Protein AF-A0A257L335-F1 (afdb_monomer)

Nearest PDB structures (foldseek):
  5ul2-assembly1_A  TM=4.352E-01  e=2.542E+00  Priestia megaterium
  3pfo-assembly1_B  TM=2.798E-01  e=7.053E+00  Rhodopseudomonas palustris CGA009

Foldseek 3Di:
DDDPDPPDDQDDDDPDPPQVLLVVLLVVCPPVLVQLLDCQVVSQVVSVVVCVVNVHDKDKDKAFFVVVVDVPDPTFQWDQNPVPPDPVRIRGHRMHMFIWDDDPPAIWTRRCNQDSNDTDGPVVVVVSSVCPPPDDD

Structure (mmCIF, N/CA/C/O backbone):
data_AF-A0A257L335-F1
#
_entry.id   AF-A0A257L335-F1
#
loop_
_atom_site.group_PDB
_atom_site.id
_atom_site.type_symbol
_atom_site.label_atom_id
_atom_site.label_alt_id
_atom_site.label_comp_id
_atom_site.label_asym_id
_atom_site.label_entity_id
_atom_site.label_seq_id
_atom_site.pdbx_PDB_ins_code
_atom_site.Cartn_x
_atom_site.Cartn_y
_atom_site.Cartn_z
_atom_site.occupancy
_atom_site.B_iso_or_equiv
_atom_site.auth_seq_id
_atom_site.auth_comp_id
_atom_site.auth_asym_id
_atom_site.auth_atom_id
_atom_site.pdbx_PDB_model_num
ATOM 1 N N . MET A 1 1 ? 6.766 -26.498 28.033 1.00 38.88 1 MET A N 1
ATOM 2 C CA . MET A 1 1 ? 6.734 -25.132 27.467 1.00 38.88 1 MET A CA 1
ATOM 3 C C . MET A 1 1 ? 5.284 -24.683 27.392 1.00 38.88 1 MET A C 1
ATOM 5 O O . MET A 1 1 ? 4.522 -25.271 26.638 1.00 38.88 1 MET A O 1
ATOM 9 N N . SER A 1 2 ? 4.877 -23.731 28.232 1.00 35.03 2 SER A N 1
ATOM 10 C CA . SER A 1 2 ? 3.514 -23.184 28.227 1.00 35.03 2 SER A CA 1
ATOM 11 C C . SER A 1 2 ? 3.411 -22.129 27.127 1.00 35.03 2 SER A C 1
ATOM 13 O O . SER A 1 2 ? 4.131 -21.132 27.165 1.00 35.03 2 SER A O 1
ATOM 15 N N . ALA A 1 3 ? 2.565 -22.362 26.124 1.00 37.62 3 ALA A N 1
ATOM 16 C CA . ALA A 1 3 ? 2.255 -21.352 25.123 1.00 37.62 3 ALA A CA 1
ATOM 17 C C . ALA A 1 3 ? 1.428 -20.244 25.790 1.00 37.62 3 ALA A C 1
ATOM 19 O O . ALA A 1 3 ? 0.301 -20.478 26.232 1.00 37.62 3 ALA A O 1
ATOM 20 N N . ILE A 1 4 ? 1.980 -19.032 25.864 1.00 40.44 4 ILE A N 1
ATOM 21 C CA . ILE A 1 4 ? 1.238 -17.853 26.314 1.00 40.44 4 ILE A CA 1
ATOM 22 C C . ILE A 1 4 ? 0.223 -17.507 25.222 1.00 40.44 4 ILE A C 1
ATOM 24 O O . ILE A 1 4 ? 0.526 -16.845 24.232 1.00 40.44 4 ILE A O 1
ATOM 28 N N . VAL A 1 5 ? -1.004 -17.991 25.391 1.00 43.34 5 VAL A N 1
ATOM 29 C CA . VAL A 1 5 ? -2.143 -17.580 24.574 1.00 43.34 5 VAL A CA 1
ATOM 30 C C . VAL A 1 5 ? -2.592 -16.211 25.078 1.00 43.34 5 VAL A C 1
ATOM 32 O O . VAL A 1 5 ? -3.215 -16.105 26.135 1.00 43.34 5 VAL A O 1
ATOM 35 N N . PHE A 1 6 ? -2.286 -15.152 24.324 1.00 40.44 6 PHE A N 1
ATOM 36 C CA . PHE A 1 6 ? -2.840 -13.819 24.564 1.00 40.44 6 PHE A CA 1
ATOM 37 C C . PHE A 1 6 ? -4.374 -13.879 24.468 1.00 40.44 6 PHE A C 1
ATOM 39 O O . PHE A 1 6 ? -4.957 -13.850 23.382 1.00 40.44 6 PHE A O 1
ATOM 46 N N . LYS A 1 7 ? -5.053 -13.979 25.617 1.00 42.78 7 LYS A N 1
ATOM 47 C CA . LYS A 1 7 ? -6.512 -13.850 25.711 1.00 42.78 7 LYS A CA 1
ATOM 48 C C . LYS A 1 7 ? -6.890 -12.385 25.481 1.00 42.78 7 LYS A C 1
ATOM 50 O O . LYS A 1 7 ? -6.870 -11.574 26.402 1.00 42.78 7 LYS A O 1
ATOM 55 N N . TYR A 1 8 ? -7.231 -12.045 24.240 1.00 49.69 8 TYR A N 1
ATOM 56 C CA . TYR A 1 8 ? -7.685 -10.704 23.873 1.00 49.69 8 TYR A CA 1
ATOM 57 C C . TYR A 1 8 ? -9.131 -10.493 24.355 1.00 49.69 8 TYR A C 1
ATOM 59 O O . TYR A 1 8 ? -10.058 -11.153 23.882 1.00 49.69 8 TYR A O 1
ATOM 67 N N . LYS A 1 9 ? -9.337 -9.590 25.322 1.00 46.81 9 LYS A N 1
ATOM 68 C CA . LYS A 1 9 ? -10.678 -9.176 25.767 1.00 46.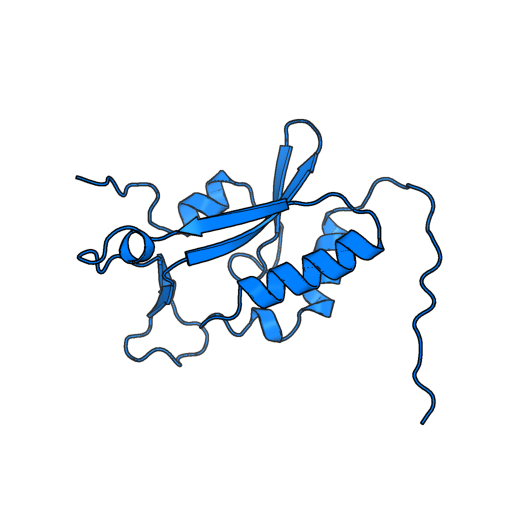81 9 LYS A CA 1
ATOM 69 C C . LYS A 1 9 ? -11.343 -8.345 24.661 1.00 46.81 9 LYS A C 1
ATOM 71 O O . LYS A 1 9 ? -10.749 -7.387 24.174 1.00 46.81 9 LYS A O 1
ATOM 76 N N . LYS A 1 10 ? -12.586 -8.680 24.288 1.00 44.59 10 LYS A N 1
ATOM 77 C CA . LYS A 1 10 ? -13.436 -7.856 23.404 1.00 44.59 10 LYS A CA 1
ATOM 78 C C . LYS A 1 10 ? -13.632 -6.473 24.048 1.00 44.59 10 LYS A C 1
ATOM 80 O O . LYS A 1 10 ? -14.403 -6.348 24.996 1.00 44.59 10 LYS A O 1
ATOM 85 N N . LYS A 1 11 ? -12.932 -5.443 23.561 1.00 47.34 11 LYS A N 1
ATOM 86 C CA . LYS A 1 11 ? -13.222 -4.043 23.912 1.00 47.34 11 LYS A CA 1
ATOM 87 C C . LYS A 1 11 ? -14.510 -3.610 23.197 1.00 47.34 11 LYS A C 1
ATOM 89 O O . LYS A 1 11 ? -14.673 -3.877 22.009 1.00 47.34 11 LYS A O 1
ATOM 94 N N . LYS A 1 12 ? -15.433 -2.981 23.939 1.00 43.94 12 LYS A N 1
ATOM 95 C CA . LYS A 1 12 ? -16.609 -2.279 23.389 1.00 43.94 12 LYS A CA 1
ATOM 96 C C . LYS A 1 12 ? -16.135 -1.191 22.417 1.00 43.94 12 LYS A C 1
ATOM 98 O O . LYS A 1 12 ? -15.082 -0.605 22.645 1.00 43.94 12 LYS A O 1
ATOM 103 N N . HIS A 1 13 ? -16.924 -0.954 21.368 1.00 45.94 13 HIS A N 1
ATOM 104 C CA . HIS A 1 13 ? -16.692 0.002 20.279 1.00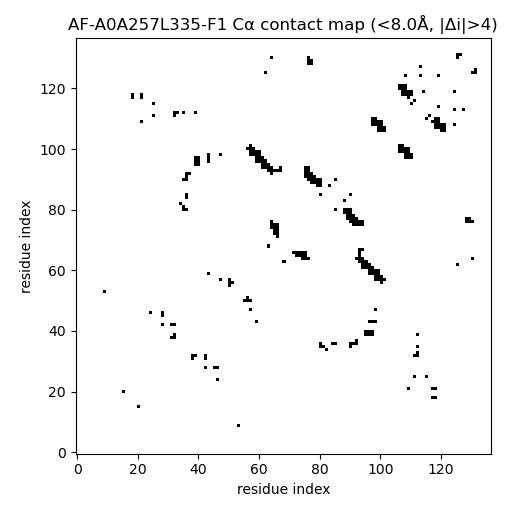 45.94 13 HIS A CA 1
ATOM 105 C C . HIS A 1 13 ? -16.547 1.445 20.810 1.00 45.94 13 HIS A C 1
ATOM 107 O O . HIS A 1 13 ? -17.494 2.222 20.830 1.00 45.94 13 HIS A O 1
ATOM 113 N N . THR A 1 14 ? -15.358 1.798 21.281 1.00 52.38 14 THR A N 1
ATOM 114 C CA . THR A 1 14 ? -14.871 3.178 21.309 1.00 52.38 14 THR A CA 1
ATOM 115 C C . THR A 1 14 ? -14.388 3.522 19.902 1.00 52.38 14 THR A C 1
ATOM 117 O O . THR A 1 14 ? -13.878 2.635 19.212 1.00 52.38 14 THR A O 1
ATOM 120 N N . SER A 1 15 ? -14.567 4.769 19.457 1.00 59.84 15 SER A N 1
ATOM 121 C CA . SER A 1 15 ? -13.958 5.280 18.220 1.00 59.84 15 SER A CA 1
ATOM 122 C C . SER A 1 15 ? -12.501 4.817 18.137 1.00 59.84 15 SER A C 1
ATOM 124 O O . SER A 1 15 ? -11.750 4.964 19.104 1.00 59.84 15 SER A O 1
ATOM 126 N N . ILE A 1 16 ? -12.130 4.169 17.033 1.00 65.75 16 ILE A N 1
ATOM 127 C CA . ILE A 1 16 ? -10.770 3.663 16.843 1.00 65.75 16 ILE A CA 1
ATOM 128 C C . ILE A 1 16 ? -9.865 4.883 16.703 1.00 65.75 16 ILE A C 1
ATOM 130 O O . ILE A 1 16 ? -10.044 5.677 15.786 1.00 65.75 16 ILE A O 1
ATOM 134 N N . ASP A 1 17 ? -8.892 5.026 17.598 1.00 84.50 17 ASP A N 1
ATOM 135 C CA . ASP A 1 17 ? -7.789 5.953 17.370 1.00 84.50 17 ASP A CA 1
ATOM 136 C C . ASP A 1 17 ? -6.913 5.374 16.248 1.00 84.50 17 ASP A C 1
ATOM 138 O O . ASP A 1 17 ? -6.139 4.432 16.450 1.00 84.50 17 ASP A O 1
ATOM 142 N N . PHE A 1 18 ? -7.092 5.906 15.038 1.00 84.06 18 PHE A N 1
ATOM 143 C CA . PHE A 1 18 ? -6.381 5.467 13.841 1.00 84.06 18 PHE A CA 1
ATOM 144 C C . PHE A 1 18 ? -4.865 5.645 13.952 1.00 84.06 18 PHE A C 1
ATOM 146 O O . PHE A 1 18 ? -4.125 4.832 13.395 1.00 84.06 18 PHE A O 1
ATOM 153 N N . LEU A 1 19 ? -4.391 6.656 14.685 1.00 86.25 19 LEU A N 1
ATOM 154 C CA . LEU A 1 19 ? -2.962 6.873 14.877 1.00 86.25 19 LEU A CA 1
ATOM 155 C C . LEU A 1 19 ? -2.385 5.827 15.834 1.00 86.25 19 LEU A C 1
ATOM 157 O O . LEU A 1 19 ? -1.353 5.229 15.532 1.00 86.25 19 LEU A O 1
ATOM 161 N N . SER A 1 20 ? -3.080 5.541 16.939 1.00 90.75 20 SER A N 1
ATOM 162 C CA . SER A 1 20 ? -2.698 4.453 17.848 1.00 90.75 20 SER A CA 1
ATOM 163 C C . SER A 1 20 ? -2.681 3.099 17.133 1.00 90.75 20 SER A C 1
ATOM 165 O O . SER A 1 20 ? -1.714 2.349 17.269 1.00 90.75 20 SER A O 1
ATOM 167 N N . LEU A 1 21 ? -3.693 2.809 16.308 1.00 92.50 21 LEU A N 1
ATOM 168 C CA . LEU A 1 21 ? -3.734 1.580 15.514 1.00 92.50 21 LEU A CA 1
ATOM 169 C C . LEU A 1 21 ? -2.563 1.500 14.524 1.00 92.50 21 LEU A C 1
ATOM 171 O O . LEU A 1 21 ? -1.967 0.435 14.363 1.00 92.50 21 LEU A O 1
ATOM 175 N N . PHE A 1 22 ? -2.227 2.608 13.856 1.00 93.88 22 PHE A N 1
ATOM 176 C CA . PHE A 1 22 ? -1.088 2.669 12.940 1.00 93.88 22 PHE A CA 1
ATOM 177 C C . PHE A 1 22 ? 0.230 2.356 13.658 1.00 93.88 22 PHE A C 1
ATOM 179 O O . PHE A 1 22 ? 0.999 1.521 13.178 1.00 93.88 22 PHE A O 1
ATOM 186 N N . GLN A 1 23 ? 0.468 2.977 14.818 1.00 94.88 23 GLN A N 1
ATOM 187 C CA . GLN A 1 23 ? 1.683 2.733 15.601 1.00 94.88 23 GLN A CA 1
ATOM 188 C C . G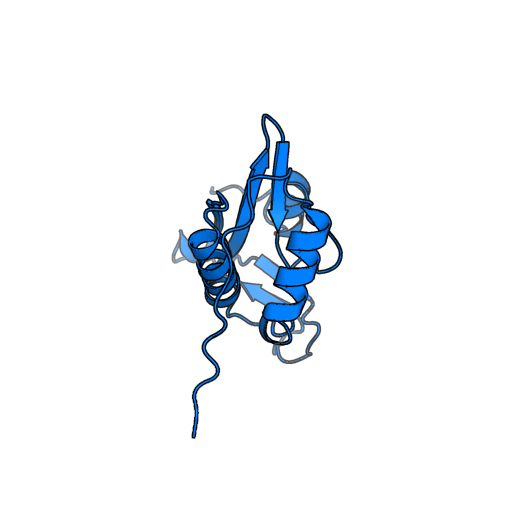LN A 1 23 ? 1.750 1.293 16.117 1.00 94.88 23 GLN A C 1
ATOM 190 O O . GLN A 1 23 ? 2.789 0.650 16.006 1.00 94.88 23 GLN A O 1
ATOM 195 N N . GLU A 1 24 ? 0.635 0.733 16.583 1.00 94.75 24 GLU A N 1
ATOM 196 C CA . GLU A 1 24 ? 0.600 -0.662 17.022 1.00 94.75 24 GLU A CA 1
ATOM 197 C C . GLU A 1 24 ? 0.938 -1.631 15.876 1.00 94.75 24 GLU A C 1
ATOM 199 O O . GLU A 1 24 ? 1.742 -2.551 16.036 1.00 94.75 24 GLU A O 1
ATOM 204 N N . LEU A 1 25 ? 0.354 -1.432 14.688 1.00 95.81 25 LEU A N 1
ATOM 205 C CA . LEU A 1 25 ? 0.666 -2.266 13.525 1.00 95.81 25 LEU A CA 1
ATOM 206 C C . LEU A 1 25 ? 2.129 -2.118 13.091 1.00 95.81 25 LEU A C 1
ATOM 208 O O . LEU A 1 25 ? 2.739 -3.111 12.686 1.00 95.81 25 LEU A O 1
ATOM 212 N N . LYS A 1 26 ? 2.697 -0.910 13.194 1.00 96.19 26 LYS A N 1
ATOM 213 C CA . LYS A 1 26 ? 4.122 -0.651 12.951 1.00 96.19 26 LYS A CA 1
ATOM 214 C C . LYS A 1 26 ? 4.997 -1.481 13.884 1.00 96.19 26 LYS A C 1
ATOM 216 O O . LYS A 1 26 ? 5.883 -2.181 13.400 1.00 96.19 26 LYS A O 1
ATOM 221 N N . GLU A 1 27 ? 4.727 -1.446 15.186 1.00 96.38 27 GLU A N 1
ATOM 222 C CA . GLU A 1 27 ? 5.471 -2.218 16.186 1.00 96.38 27 GLU A CA 1
ATOM 223 C C . GLU A 1 27 ? 5.380 -3.725 15.920 1.00 96.38 27 GLU A C 1
ATOM 225 O O . GLU A 1 27 ? 6.402 -4.406 15.859 1.00 96.38 27 GLU A O 1
ATOM 230 N N . LEU A 1 28 ? 4.174 -4.244 15.665 1.00 95.56 28 LEU A N 1
ATOM 231 C CA . LEU A 1 28 ? 3.954 -5.673 15.412 1.00 95.56 28 LEU A CA 1
ATOM 232 C C . LEU A 1 28 ? 4.609 -6.175 14.119 1.00 95.56 28 LEU A C 1
ATOM 234 O O . LEU A 1 28 ? 4.902 -7.365 14.006 1.00 95.56 28 LEU A O 1
ATOM 238 N N . CYS A 1 29 ? 4.802 -5.298 13.134 1.00 94.56 29 CYS A N 1
ATOM 239 C CA . CYS A 1 29 ? 5.412 -5.646 11.852 1.00 94.56 29 CYS A CA 1
ATOM 240 C C . CYS A 1 29 ? 6.913 -5.373 11.797 1.00 94.56 29 CYS A C 1
ATOM 242 O O . CYS A 1 29 ? 7.535 -5.659 10.771 1.00 94.56 29 CYS A O 1
ATOM 244 N N . PHE A 1 30 ? 7.510 -4.796 12.838 1.00 94.75 30 PHE A N 1
ATOM 245 C CA . PHE A 1 30 ? 8.952 -4.608 12.892 1.00 94.75 30 PHE A CA 1
ATOM 246 C C . PHE A 1 30 ? 9.661 -5.962 13.103 1.00 94.75 30 PHE A C 1
ATOM 248 O O . PHE A 1 30 ? 9.201 -6.766 13.911 1.00 94.75 30 PHE A O 1
ATOM 255 N N . PRO A 1 31 ? 10.778 -6.256 12.407 1.00 92.69 31 PRO A N 1
ATOM 256 C CA . PRO A 1 31 ? 11.462 -5.447 11.392 1.00 92.69 31 PRO A CA 1
ATOM 257 C C . PRO A 1 31 ? 11.006 -5.736 9.948 1.00 92.69 31 PRO A C 1
ATOM 259 O O . PRO A 1 31 ? 11.596 -5.213 9.007 1.00 92.69 31 PRO A O 1
ATOM 262 N N . ALA A 1 32 ? 9.981 -6.563 9.734 1.00 93.19 32 ALA A N 1
ATOM 263 C CA . ALA A 1 32 ? 9.607 -7.082 8.415 1.00 93.19 32 ALA A CA 1
ATOM 264 C C . ALA A 1 32 ? 9.358 -5.993 7.354 1.00 93.19 32 ALA A C 1
ATOM 266 O O . ALA A 1 32 ? 9.758 -6.165 6.205 1.00 93.19 32 ALA A O 1
ATOM 267 N N . TYR A 1 33 ? 8.753 -4.857 7.718 1.00 93.69 33 TYR A N 1
ATOM 268 C CA . TYR A 1 33 ? 8.504 -3.760 6.769 1.00 93.69 33 TYR A CA 1
ATOM 269 C C . TYR A 1 33 ? 9.766 -2.956 6.391 1.00 93.69 33 TYR A C 1
ATOM 271 O O . TYR A 1 33 ? 9.746 -2.209 5.411 1.00 93.69 33 TYR A O 1
ATOM 279 N N . LYS A 1 34 ? 10.872 -3.101 7.137 1.00 94.00 34 LYS A N 1
ATOM 280 C CA . LYS A 1 34 ? 12.169 -2.481 6.806 1.00 94.00 34 LYS A CA 1
ATOM 281 C C . LYS A 1 34 ? 12.855 -3.185 5.634 1.00 94.00 34 LYS A C 1
ATOM 283 O O . LYS A 1 34 ? 13.628 -2.563 4.904 1.00 94.00 34 LYS A O 1
ATOM 288 N N . TYR A 1 35 ? 12.541 -4.459 5.404 1.00 91.50 35 TYR A N 1
ATOM 289 C CA . TYR A 1 35 ? 13.004 -5.189 4.229 1.00 91.50 35 TYR A CA 1
ATOM 290 C C . TYR A 1 35 ? 12.114 -4.875 3.018 1.00 91.50 35 TYR A C 1
ATOM 292 O O . TYR A 1 35 ? 11.130 -5.557 2.743 1.00 91.50 35 TYR A O 1
ATOM 300 N N . LYS A 1 36 ? 12.454 -3.802 2.296 1.00 91.06 36 LYS A N 1
ATOM 301 C CA . LYS A 1 36 ? 11.641 -3.258 1.194 1.00 91.06 36 LYS A CA 1
ATOM 302 C C . LYS A 1 36 ? 11.837 -3.983 -0.146 1.00 91.06 36 LYS A C 1
ATOM 304 O O . LYS A 1 36 ? 11.155 -3.685 -1.121 1.00 91.06 36 LYS A O 1
ATOM 309 N N . GLN A 1 37 ? 12.752 -4.945 -0.233 1.00 89.19 37 GLN A N 1
ATOM 310 C CA . GLN A 1 37 ? 13.053 -5.698 -1.458 1.00 89.19 37 GLN A CA 1
ATOM 311 C C . GLN A 1 37 ? 11.854 -6.516 -1.960 1.00 89.19 37 GLN A C 1
ATOM 313 O O . GLN A 1 37 ? 11.700 -6.717 -3.166 1.00 89.19 37 GLN A O 1
ATOM 318 N N . GLY A 1 38 ? 10.990 -6.959 -1.049 1.00 86.69 38 GLY A N 1
ATOM 319 C CA . GLY A 1 38 ? 9.791 -7.726 -1.357 1.00 86.69 38 GLY A CA 1
ATOM 320 C C . GLY A 1 38 ? 8.893 -7.846 -0.132 1.00 86.69 38 GLY A C 1
ATOM 321 O O . GLY A 1 38 ? 8.963 -7.029 0.775 1.00 86.69 38 GLY A O 1
ATOM 322 N N . ASN A 1 39 ? 8.058 -8.885 -0.084 1.00 90.69 39 ASN A N 1
ATOM 323 C CA . ASN A 1 39 ? 7.281 -9.250 1.109 1.00 90.69 39 ASN A CA 1
ATOM 324 C C . ASN A 1 39 ? 6.122 -8.304 1.507 1.00 90.69 39 ASN A C 1
ATOM 326 O O . ASN A 1 39 ? 5.442 -8.576 2.495 1.00 90.69 39 ASN A O 1
ATOM 330 N N . CYS A 1 40 ? 5.834 -7.242 0.739 1.00 95.25 40 CYS A N 1
ATOM 331 C CA . CYS A 1 40 ? 4.741 -6.299 1.036 1.00 95.25 40 CYS A CA 1
ATOM 332 C C . CYS A 1 40 ? 3.387 -6.995 1.259 1.00 95.25 40 CYS A C 1
ATOM 334 O O . CYS A 1 40 ? 2.676 -6.686 2.213 1.00 95.25 40 CYS A O 1
ATOM 336 N N . HIS A 1 41 ? 3.070 -8.008 0.450 1.00 96.56 41 HIS A N 1
ATOM 337 C CA . HIS A 1 41 ? 1.845 -8.799 0.576 1.00 96.56 41 HIS A CA 1
ATOM 338 C C . HIS A 1 41 ? 1.746 -9.567 1.898 1.00 96.56 41 HIS A C 1
ATOM 340 O O . HIS A 1 41 ? 0.659 -9.629 2.468 1.00 96.56 41 HIS A O 1
ATOM 346 N N . ASN A 1 42 ? 2.855 -10.095 2.422 1.00 96.38 42 ASN A N 1
ATOM 347 C CA . ASN A 1 42 ? 2.857 -10.807 3.699 1.00 96.38 42 ASN A CA 1
ATOM 348 C C . ASN A 1 42 ? 2.709 -9.843 4.874 1.00 96.38 42 ASN A C 1
ATOM 350 O O . ASN A 1 42 ? 1.913 -10.111 5.770 1.00 96.38 42 ASN A O 1
ATOM 354 N N . VAL A 1 43 ? 3.395 -8.694 4.842 1.00 97.00 43 VAL A N 1
ATOM 355 C CA . VAL A 1 43 ? 3.242 -7.648 5.869 1.00 97.00 43 VAL A CA 1
ATOM 356 C C . VAL A 1 43 ? 1.791 -7.163 5.922 1.00 97.00 43 VAL A C 1
ATOM 358 O O . VAL A 1 43 ? 1.163 -7.187 6.979 1.00 97.00 43 VAL A O 1
ATOM 361 N N . VAL A 1 44 ? 1.208 -6.815 4.771 1.00 98.00 44 VAL A N 1
ATOM 362 C CA . VAL A 1 44 ? -0.194 -6.375 4.693 1.00 98.00 44 VAL A CA 1
ATOM 363 C C . VAL A 1 44 ? -1.159 -7.479 5.116 1.00 98.00 44 VAL A C 1
ATOM 365 O O . VAL A 1 44 ? -2.160 -7.207 5.784 1.00 98.00 44 VAL A O 1
ATOM 368 N N . HIS A 1 45 ? -0.895 -8.733 4.742 1.00 98.19 45 HIS A N 1
ATOM 369 C CA . HIS A 1 45 ? -1.756 -9.836 5.144 1.00 98.19 45 HIS A 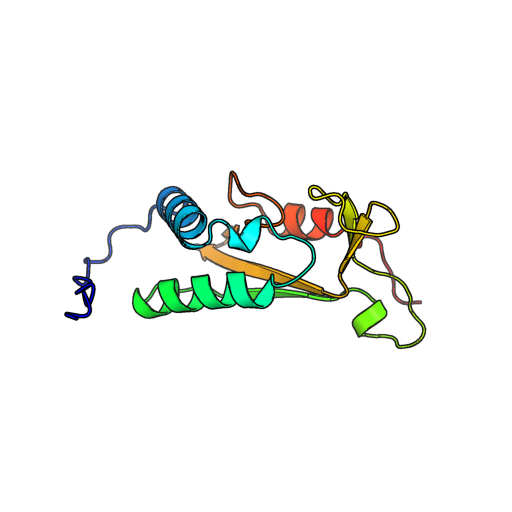CA 1
ATOM 370 C C . HIS A 1 4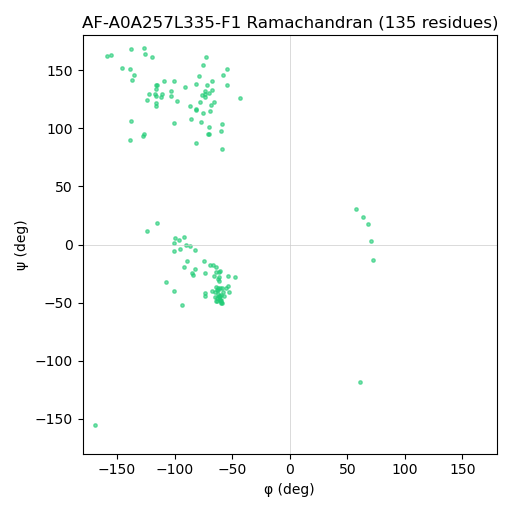5 ? -1.704 -10.092 6.651 1.00 98.19 45 HIS A C 1
ATOM 372 O O . HIS A 1 45 ? -2.760 -10.296 7.249 1.00 98.19 45 HIS A O 1
ATOM 378 N N . TYR A 1 46 ? -0.527 -10.001 7.269 1.00 97.44 46 TYR A N 1
ATOM 379 C CA . TYR A 1 46 ? -0.368 -10.127 8.713 1.00 97.44 46 TYR A CA 1
ATOM 380 C C . TYR A 1 46 ? -1.151 -9.042 9.466 1.00 97.44 46 TYR A C 1
ATOM 382 O O . TYR A 1 46 ? -1.966 -9.368 10.335 1.00 97.44 46 TYR A O 1
ATOM 390 N N . CYS A 1 47 ? -1.032 -7.772 9.060 1.00 97.62 47 CYS A N 1
ATOM 391 C CA . CYS A 1 47 ? -1.870 -6.703 9.612 1.00 97.62 47 CYS A CA 1
ATOM 392 C C . CYS A 1 47 ? -3.364 -6.999 9.419 1.00 97.62 47 CYS A C 1
ATOM 394 O O . CYS A 1 47 ? -4.159 -6.869 10.347 1.00 97.62 47 CYS A O 1
ATOM 396 N N . SER A 1 48 ? -3.753 -7.453 8.225 1.00 97.94 48 SER A N 1
ATOM 397 C CA . SER A 1 48 ? -5.137 -7.814 7.902 1.00 97.94 48 SER A CA 1
ATOM 398 C C . SER A 1 48 ? -5.683 -8.923 8.812 1.00 97.94 48 SER A C 1
ATOM 400 O O . SER A 1 48 ? -6.837 -8.854 9.239 1.00 97.94 48 SER A O 1
ATOM 402 N N . MET A 1 49 ? -4.864 -9.908 9.196 1.00 97.88 49 MET A N 1
ATOM 403 C CA . MET A 1 49 ? -5.250 -10.937 10.168 1.00 97.88 49 MET A CA 1
ATOM 404 C C . MET A 1 49 ? -5.495 -10.344 11.562 1.00 97.88 49 MET A C 1
ATOM 406 O O . MET A 1 49 ? -6.505 -10.667 12.189 1.00 97.88 49 MET A O 1
ATOM 410 N N . ILE A 1 50 ? -4.617 -9.456 12.039 1.00 95.81 50 ILE A N 1
ATOM 411 C CA . ILE A 1 50 ? -4.769 -8.770 13.335 1.00 95.81 50 ILE A CA 1
ATOM 412 C C . ILE A 1 50 ? -6.070 -7.959 13.362 1.00 95.81 50 ILE A C 1
ATOM 414 O O . ILE A 1 50 ? -6.875 -8.103 14.284 1.00 95.81 50 ILE A O 1
ATOM 418 N N . LEU A 1 51 ? -6.300 -7.153 12.324 1.00 95.88 51 LEU A N 1
ATOM 419 C CA . LEU A 1 51 ? -7.490 -6.314 12.178 1.00 95.88 51 LEU A CA 1
ATOM 420 C C . LEU A 1 51 ? -8.770 -7.155 12.112 1.00 95.88 51 LEU A C 1
ATOM 422 O O . LEU A 1 51 ? -9.737 -6.861 12.816 1.00 95.88 51 LEU A O 1
ATOM 426 N N . SER A 1 52 ? -8.752 -8.249 11.341 1.00 96.38 52 SER A N 1
ATOM 427 C CA . SER A 1 52 ? -9.884 -9.178 11.224 1.00 96.38 52 SER A CA 1
ATOM 428 C C . SER A 1 52 ? -10.251 -9.798 12.571 1.00 96.38 52 SER A C 1
ATOM 430 O O . SER A 1 52 ? -11.421 -9.808 12.946 1.00 96.38 52 SER A O 1
ATOM 432 N N . ARG A 1 53 ? -9.262 -10.245 13.361 1.00 95.31 53 ARG A N 1
ATOM 433 C CA . ARG A 1 53 ? -9.503 -10.797 14.710 1.00 95.31 53 ARG A CA 1
ATOM 434 C C . ARG A 1 53 ? -10.132 -9.785 15.670 1.00 95.31 53 ARG A C 1
ATOM 436 O O . ARG A 1 53 ? -10.776 -10.183 16.639 1.00 95.31 53 ARG A O 1
ATOM 443 N N . ARG A 1 54 ? -9.951 -8.489 15.410 1.00 91.62 54 ARG A N 1
ATOM 444 C CA . ARG A 1 54 ? -10.506 -7.380 16.199 1.00 91.62 54 ARG A CA 1
ATOM 445 C C . ARG A 1 54 ? -11.811 -6.826 15.626 1.00 91.62 54 ARG A C 1
ATOM 447 O O . ARG A 1 54 ? -12.350 -5.884 16.192 1.00 91.62 54 ARG A O 1
ATOM 454 N N . ASN A 1 55 ? -12.338 -7.424 14.554 1.00 92.94 55 ASN A N 1
ATOM 455 C CA . ASN A 1 55 ? -13.507 -6.943 13.811 1.00 92.94 55 ASN A CA 1
ATOM 456 C C . ASN A 1 55 ? -13.346 -5.509 13.275 1.00 92.94 55 ASN A C 1
ATOM 458 O O . ASN A 1 55 ? -14.327 -4.781 13.136 1.00 92.94 55 ASN A O 1
ATOM 462 N N . ILE A 1 56 ? -12.115 -5.097 12.964 1.00 92.75 56 ILE A N 1
ATOM 463 C CA . ILE A 1 56 ? -11.845 -3.797 12.345 1.00 92.75 56 ILE A CA 1
ATOM 464 C C . ILE A 1 56 ? -11.977 -3.956 10.831 1.00 92.75 56 ILE A C 1
ATOM 466 O O . ILE A 1 56 ? -11.252 -4.744 10.214 1.00 92.75 56 ILE A O 1
ATOM 470 N N . LYS A 1 57 ? -12.906 -3.211 10.222 1.00 93.31 57 LYS A N 1
ATOM 471 C CA . LYS A 1 57 ? -13.100 -3.207 8.767 1.00 93.31 57 LYS A CA 1
ATOM 472 C C . LYS A 1 57 ? -11.896 -2.569 8.078 1.00 93.31 57 LYS A C 1
ATOM 474 O O . LYS A 1 57 ? -11.429 -1.512 8.483 1.00 93.31 57 LYS A O 1
ATOM 479 N N . HIS A 1 58 ? -11.406 -3.230 7.040 1.00 95.62 58 HIS A N 1
ATOM 480 C CA . HIS A 1 58 ? -10.271 -2.788 6.240 1.00 95.62 58 HIS A CA 1
ATOM 481 C C . HIS A 1 58 ? -10.318 -3.475 4.872 1.00 95.62 58 HIS A C 1
ATOM 483 O O . HIS A 1 58 ? -10.982 -4.500 4.696 1.00 95.62 58 HIS A O 1
ATOM 489 N N . LYS A 1 59 ? -9.588 -2.921 3.910 1.00 97.38 59 LYS A N 1
ATOM 490 C CA . LYS A 1 59 ? -9.396 -3.460 2.562 1.00 97.38 59 LYS A CA 1
ATOM 491 C C . LYS A 1 59 ? -7.902 -3.567 2.260 1.00 97.38 59 LYS A C 1
ATOM 493 O O . LYS A 1 59 ? -7.060 -3.045 2.991 1.00 97.38 59 LYS A O 1
ATOM 498 N N . LYS A 1 60 ? -7.570 -4.252 1.168 1.00 98.00 60 LYS A N 1
ATOM 499 C CA . LYS A 1 60 ? -6.229 -4.224 0.573 1.00 98.00 60 LYS A CA 1
ATOM 500 C C . LYS A 1 60 ? -6.322 -3.483 -0.749 1.00 98.00 60 LYS A C 1
ATOM 502 O O . LYS A 1 60 ? -7.182 -3.820 -1.560 1.00 98.00 60 LYS A O 1
ATOM 507 N N . ILE A 1 61 ? -5.447 -2.509 -0.958 1.00 97.12 61 ILE A N 1
ATOM 508 C CA . ILE A 1 61 ? -5.303 -1.823 -2.242 1.00 97.12 61 ILE A CA 1
ATOM 509 C C . ILE A 1 61 ? -4.054 -2.347 -2.943 1.00 97.12 61 ILE A C 1
ATOM 511 O O . ILE A 1 61 ? -2.997 -2.466 -2.326 1.00 97.12 61 ILE A O 1
ATOM 515 N N . TRP A 1 62 ? -4.191 -2.686 -4.222 1.00 96.69 62 TRP A N 1
ATOM 516 C CA . TRP A 1 62 ? -3.115 -3.229 -5.044 1.00 96.69 62 TRP A CA 1
ATOM 517 C C . TRP A 1 62 ? -2.796 -2.264 -6.176 1.00 96.69 62 TRP A C 1
ATOM 519 O O . TRP A 1 62 ? -3.695 -1.792 -6.867 1.00 96.69 62 TRP A O 1
ATOM 529 N N . PHE A 1 63 ? -1.509 -2.011 -6.383 1.00 94.94 63 PHE A N 1
ATOM 530 C CA . PHE A 1 63 ? -0.995 -1.266 -7.521 1.00 94.94 63 PHE A CA 1
ATOM 531 C C . PHE A 1 63 ? -0.119 -2.197 -8.351 1.00 94.94 63 PHE A C 1
ATOM 533 O O . PHE A 1 63 ? 0.892 -2.699 -7.858 1.00 94.94 63 PHE A O 1
ATOM 540 N N . TYR A 1 64 ? -0.484 -2.430 -9.607 1.00 93.88 64 TYR A N 1
ATOM 541 C CA . TYR A 1 64 ? 0.281 -3.279 -10.519 1.00 93.88 64 TYR A CA 1
ATOM 542 C C . TYR A 1 64 ? 1.066 -2.415 -11.500 1.00 93.88 64 TYR A C 1
ATOM 544 O O . TYR A 1 64 ? 0.510 -1.540 -12.155 1.00 93.88 64 TYR A O 1
ATOM 552 N N . ALA A 1 65 ? 2.370 -2.667 -11.606 1.00 93.56 65 ALA A N 1
ATOM 553 C CA . ALA A 1 65 ? 3.196 -2.045 -12.627 1.00 93.56 65 ALA A CA 1
ATOM 554 C C . ALA A 1 65 ? 2.922 -2.696 -13.997 1.00 93.56 65 ALA A C 1
ATOM 556 O O . ALA A 1 65 ? 2.597 -3.887 -14.044 1.00 93.56 65 ALA A O 1
ATOM 557 N N . PRO A 1 66 ? 3.158 -1.985 -15.111 1.00 92.31 66 PRO A N 1
ATOM 558 C CA . PRO A 1 66 ? 2.910 -2.491 -16.464 1.00 92.31 66 PRO A CA 1
ATOM 559 C C . PRO A 1 66 ? 3.573 -3.839 -16.768 1.00 92.31 66 PRO A C 1
ATOM 561 O O . PRO A 1 66 ? 2.951 -4.700 -17.377 1.00 92.31 66 PRO A O 1
ATOM 564 N N . L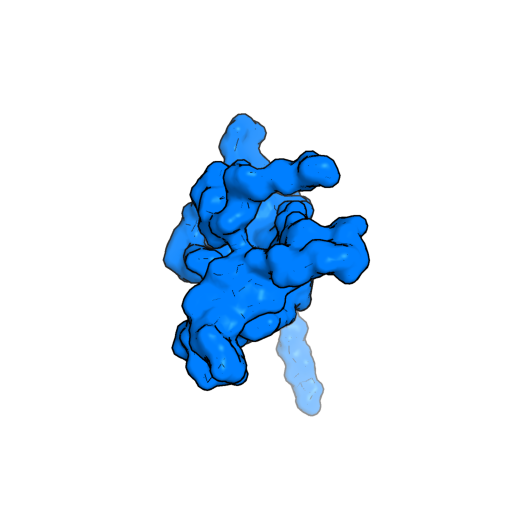YS A 1 67 ? 4.778 -4.088 -16.234 1.00 91.69 67 LYS A N 1
ATOM 565 C CA . LYS A 1 67 ? 5.475 -5.390 -16.280 1.00 91.69 67 LYS A CA 1
ATOM 566 C C . LYS A 1 67 ? 4.608 -6.601 -15.892 1.00 91.69 67 LYS A C 1
ATOM 568 O O . LYS A 1 67 ? 4.937 -7.732 -16.240 1.00 91.69 67 LYS A O 1
ATOM 573 N N . ARG A 1 68 ? 3.593 -6.411 -15.043 1.00 91.44 68 ARG A N 1
ATOM 574 C CA . ARG A 1 68 ? 2.704 -7.493 -14.590 1.00 91.44 68 ARG A CA 1
ATOM 575 C C . ARG A 1 68 ? 1.490 -7.695 -15.490 1.00 91.44 68 ARG A C 1
ATOM 577 O O . ARG A 1 68 ? 0.841 -8.722 -15.342 1.00 91.44 68 ARG A O 1
ATOM 584 N N . LEU A 1 69 ? 1.200 -6.743 -16.370 1.00 88.50 69 LEU A N 1
ATOM 585 C CA . LEU A 1 69 ? 0.034 -6.750 -17.252 1.00 88.50 69 LEU A CA 1
ATOM 586 C C . LEU A 1 69 ? 0.427 -7.031 -18.709 1.00 88.50 69 LEU A C 1
ATOM 588 O O . LEU A 1 69 ? -0.325 -7.683 -19.422 1.00 88.50 69 LEU A O 1
ATOM 592 N N . ASP A 1 70 ? 1.619 -6.599 -19.125 1.00 88.38 70 ASP A N 1
ATOM 593 C CA . ASP A 1 70 ? 2.180 -6.834 -20.455 1.00 88.38 70 ASP A CA 1
ATOM 594 C C . ASP A 1 70 ? 3.550 -7.523 -20.354 1.00 88.38 70 ASP A C 1
ATOM 596 O O . ASP A 1 70 ? 4.480 -7.015 -19.722 1.00 88.38 70 ASP A O 1
ATOM 600 N N . ALA A 1 71 ? 3.682 -8.672 -21.024 1.00 86.00 71 ALA A N 1
ATOM 601 C CA . ALA A 1 71 ? 4.904 -9.472 -21.071 1.00 86.00 71 ALA A CA 1
ATOM 602 C C . ALA A 1 71 ? 6.083 -8.753 -21.752 1.00 86.00 71 ALA A C 1
ATOM 604 O O . ALA A 1 71 ? 7.240 -9.094 -21.492 1.00 86.00 71 ALA A O 1
ATOM 605 N N . LYS A 1 72 ? 5.814 -7.767 -22.618 1.00 90.50 72 LYS A N 1
ATOM 606 C CA . LYS A 1 72 ? 6.853 -6.973 -23.292 1.00 90.50 72 LYS A CA 1
ATOM 607 C C . LYS A 1 72 ? 7.336 -5.803 -22.434 1.00 90.50 72 LYS A C 1
ATOM 609 O O . LYS A 1 72 ? 8.479 -5.360 -22.588 1.00 90.50 72 LYS A O 1
ATOM 614 N N . SER A 1 73 ? 6.514 -5.323 -21.504 1.00 90.31 73 SER A N 1
ATOM 615 C CA . SER A 1 73 ? 6.850 -4.176 -20.670 1.00 90.31 73 SER A CA 1
ATOM 616 C C . SER A 1 73 ? 7.895 -4.510 -19.602 1.00 90.31 73 SER A C 1
ATOM 618 O O . SER A 1 73 ? 7.772 -5.444 -18.810 1.00 90.31 73 SER A O 1
ATOM 620 N N . LYS A 1 74 ? 8.943 -3.683 -19.524 1.00 89.75 74 LYS A N 1
ATOM 621 C CA . LYS A 1 74 ? 9.977 -3.749 -18.470 1.00 89.75 74 LYS A CA 1
ATOM 622 C C . LYS A 1 74 ? 9.758 -2.713 -17.361 1.00 89.75 74 LYS A C 1
ATOM 624 O O . LYS A 1 74 ? 10.621 -2.564 -16.486 1.00 89.75 74 LYS A O 1
ATOM 629 N N . ILE A 1 75 ? 8.640 -1.989 -17.404 1.00 91.31 75 ILE A N 1
ATOM 630 C CA . ILE A 1 75 ? 8.352 -0.868 -16.508 1.00 91.31 75 ILE A CA 1
ATOM 631 C C . ILE A 1 75 ? 7.909 -1.408 -15.146 1.00 91.31 75 ILE A C 1
ATOM 633 O O . ILE A 1 75 ? 6.952 -2.173 -15.032 1.00 91.31 75 ILE A O 1
ATOM 637 N N . CYS A 1 76 ? 8.644 -1.005 -14.111 1.00 92.62 76 CYS A N 1
ATOM 638 C CA . CYS A 1 76 ? 8.420 -1.366 -12.713 1.00 92.62 76 CYS A CA 1
ATOM 639 C C . CYS A 1 76 ? 8.169 -0.101 -11.891 1.00 92.62 76 CYS A C 1
ATOM 641 O O . CYS A 1 76 ? 8.626 0.976 -12.268 1.00 92.62 76 CYS A O 1
ATOM 643 N N . ILE A 1 77 ? 7.583 -0.264 -10.707 1.00 93.62 77 ILE A N 1
ATOM 644 C CA . ILE A 1 77 ? 7.705 0.734 -9.641 1.00 93.62 77 ILE A CA 1
ATOM 645 C C . ILE A 1 77 ? 9.182 0.757 -9.225 1.00 93.62 77 ILE A C 1
ATOM 647 O O . ILE A 1 77 ? 9.741 -0.289 -8.876 1.00 93.62 77 ILE A O 1
ATOM 651 N N . SER A 1 78 ? 9.822 1.923 -9.311 1.00 92.56 78 SER A N 1
ATOM 652 C CA . SER A 1 78 ? 11.241 2.102 -8.990 1.00 92.56 78 SER A CA 1
ATOM 653 C C . SER A 1 78 ? 11.395 2.952 -7.737 1.00 92.56 78 SER A C 1
ATOM 655 O O . SER A 1 78 ? 10.859 4.056 -7.667 1.00 92.56 78 SER A O 1
ATOM 657 N N . LYS A 1 79 ? 12.144 2.451 -6.754 1.00 90.56 79 LYS A N 1
ATOM 658 C CA . LYS A 1 79 ? 12.404 3.143 -5.484 1.00 90.56 79 LYS A CA 1
ATOM 659 C C . LYS A 1 79 ? 13.880 3.043 -5.110 1.00 90.56 79 LYS A C 1
ATOM 661 O O . LYS A 1 79 ? 14.458 1.990 -5.368 1.00 90.56 79 LYS A O 1
ATOM 666 N N . PRO A 1 80 ? 14.479 4.066 -4.477 1.00 91.19 80 PRO A N 1
ATOM 667 C CA . PRO A 1 80 ? 15.802 3.926 -3.871 1.00 91.19 80 PRO A CA 1
ATOM 668 C C . PRO A 1 80 ? 15.825 2.746 -2.895 1.00 91.19 80 PRO A C 1
ATOM 670 O O . PRO A 1 80 ? 14.865 2.560 -2.142 1.00 91.19 80 PRO A O 1
ATOM 673 N N . ASP A 1 81 ? 16.887 1.942 -2.918 1.00 90.88 81 ASP A N 1
ATOM 674 C CA . ASP A 1 81 ? 17.064 0.850 -1.962 1.00 90.88 81 ASP A CA 1
ATOM 675 C C . ASP A 1 81 ? 17.723 1.355 -0.669 1.00 90.88 81 ASP A C 1
ATOM 677 O O . ASP A 1 81 ? 18.926 1.619 -0.672 1.00 90.88 81 ASP A O 1
ATOM 681 N N . PRO A 1 82 ? 16.986 1.446 0.455 1.00 89.38 82 PRO A N 1
ATOM 682 C CA . PRO A 1 82 ? 17.567 1.894 1.717 1.00 89.38 82 PRO A CA 1
ATOM 683 C C . PRO A 1 82 ? 18.556 0.888 2.324 1.00 89.38 82 PRO A C 1
ATOM 685 O O . PRO A 1 82 ? 19.327 1.265 3.198 1.00 89.38 82 PRO A O 1
ATOM 688 N N . ASN A 1 83 ? 18.532 -0.377 1.891 1.00 88.56 83 ASN A N 1
ATOM 689 C CA . ASN A 1 83 ? 19.360 -1.446 2.454 1.00 88.56 83 ASN A CA 1
ATOM 690 C C . ASN A 1 83 ? 20.598 -1.752 1.591 1.00 88.56 83 ASN A C 1
ATOM 692 O O . ASN A 1 83 ? 21.410 -2.585 1.980 1.00 88.56 83 ASN A O 1
ATOM 696 N N . GLY A 1 84 ? 20.736 -1.126 0.414 1.00 90.31 84 GLY A N 1
ATOM 697 C CA . GLY A 1 84 ? 21.886 -1.325 -0.477 1.00 90.31 84 GLY A CA 1
ATOM 698 C C . GLY A 1 84 ? 22.040 -2.749 -1.032 1.00 90.31 84 GLY A C 1
ATOM 699 O O . GLY A 1 84 ? 23.143 -3.144 -1.395 1.00 90.31 84 GLY A O 1
ATOM 700 N N . LEU A 1 85 ? 20.960 -3.534 -1.095 1.00 87.81 85 LEU A N 1
ATOM 701 C CA . LEU A 1 85 ? 20.984 -4.931 -1.552 1.00 87.81 85 LEU A CA 1
ATOM 702 C C . LEU A 1 85 ? 20.704 -5.066 -3.058 1.00 87.81 85 LEU A C 1
ATOM 704 O O . LEU A 1 85 ? 20.998 -6.093 -3.669 1.00 87.81 85 LEU A O 1
ATOM 708 N N . ALA A 1 86 ? 20.100 -4.053 -3.676 1.00 88.50 86 ALA A N 1
ATOM 709 C CA . ALA A 1 86 ? 19.797 -4.034 -5.095 1.00 88.50 86 ALA A CA 1
ATOM 710 C C . ALA A 1 86 ? 21.050 -3.752 -5.939 1.00 88.50 86 ALA A C 1
ATOM 712 O O . ALA A 1 86 ? 21.695 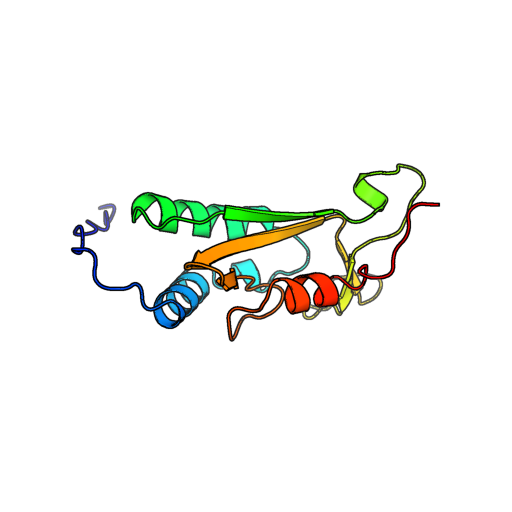-2.718 -5.788 1.00 88.50 86 ALA A O 1
ATOM 713 N N . LEU A 1 87 ? 21.304 -4.602 -6.940 1.00 81.69 87 LEU A N 1
ATOM 714 C CA . LEU A 1 87 ? 22.454 -4.501 -7.858 1.00 81.69 87 LEU A CA 1
ATOM 715 C C . LEU A 1 87 ? 22.602 -3.141 -8.566 1.00 81.69 87 LEU A C 1
ATOM 717 O O . LEU A 1 87 ? 23.695 -2.784 -8.989 1.00 81.69 87 LEU A O 1
ATOM 721 N N . LYS A 1 88 ? 21.500 -2.406 -8.757 1.00 82.38 88 LYS A N 1
ATOM 722 C CA . LYS A 1 88 ? 21.471 -1.107 -9.454 1.00 82.38 88 LYS A CA 1
ATOM 723 C C . LYS A 1 88 ? 21.064 0.054 -8.538 1.00 82.38 88 LYS A C 1
ATOM 725 O O . LYS A 1 88 ? 20.570 1.061 -9.033 1.00 82.38 88 LYS A O 1
ATOM 730 N N . GLY A 1 89 ? 21.153 -0.119 -7.217 1.00 87.31 89 GLY A N 1
ATOM 731 C CA . GLY A 1 89 ? 20.788 0.897 -6.218 1.00 87.31 89 GLY A CA 1
ATOM 732 C C . GLY A 1 89 ? 19.284 1.154 -6.047 1.00 87.31 89 GLY A C 1
ATOM 733 O O . GLY A 1 89 ? 18.878 1.749 -5.054 1.00 87.31 89 GLY A O 1
ATOM 734 N N . ASN A 1 90 ? 18.446 0.665 -6.968 1.00 91.88 90 ASN A N 1
ATOM 735 C CA . ASN A 1 90 ? 16.994 0.801 -6.906 1.00 91.88 90 ASN A CA 1
ATOM 736 C C . ASN A 1 90 ? 16.285 -0.549 -6.770 1.00 91.88 90 ASN A C 1
ATOM 738 O O . ASN A 1 90 ? 16.558 -1.508 -7.500 1.00 91.88 90 ASN A O 1
ATOM 742 N N . LEU A 1 91 ? 15.282 -0.570 -5.900 1.00 92.38 91 LEU A N 1
ATOM 743 C CA . LEU A 1 91 ? 14.247 -1.589 -5.838 1.00 92.38 91 LEU A CA 1
ATOM 744 C C . LEU A 1 91 ? 13.367 -1.502 -7.085 1.00 92.38 91 LEU A C 1
ATOM 746 O O . LEU A 1 91 ? 13.024 -0.413 -7.549 1.00 92.38 91 LEU A O 1
ATOM 750 N N . ARG A 1 92 ? 12.980 -2.663 -7.621 1.00 92.81 92 ARG A N 1
ATOM 751 C CA . ARG A 1 92 ? 12.131 -2.768 -8.814 1.00 92.81 92 ARG A CA 1
ATOM 752 C C . ARG A 1 92 ? 10.938 -3.665 -8.540 1.00 92.81 92 ARG A C 1
ATOM 754 O O . ARG A 1 92 ? 11.009 -4.880 -8.737 1.00 92.81 92 ARG A O 1
ATOM 761 N N . TRP A 1 93 ? 9.824 -3.074 -8.134 1.00 94.38 93 TRP A N 1
ATOM 762 C CA . TRP A 1 93 ? 8.616 -3.828 -7.822 1.00 94.38 93 TRP A CA 1
ATOM 763 C C . TRP A 1 93 ? 7.710 -3.965 -9.045 1.00 94.38 93 TRP A C 1
ATOM 765 O O . TRP A 1 93 ? 7.481 -3.018 -9.795 1.00 94.38 93 TRP A O 1
ATOM 775 N N . GLY A 1 94 ? 7.192 -5.175 -9.261 1.00 94.38 94 GLY A N 1
ATOM 776 C CA . GLY A 1 94 ? 6.160 -5.410 -10.277 1.00 94.38 94 GLY A CA 1
ATOM 777 C C . GLY A 1 94 ? 4.755 -5.074 -9.777 1.00 94.38 94 GLY A C 1
ATOM 778 O O . GLY A 1 94 ? 3.851 -4.879 -10.574 1.00 94.38 94 GLY A O 1
ATOM 779 N N . TYR A 1 95 ? 4.563 -5.037 -8.466 1.00 95.12 95 TYR A N 1
ATOM 780 C CA . TYR A 1 95 ? 3.331 -4.613 -7.826 1.00 95.12 95 TYR A CA 1
ATOM 781 C C . TYR A 1 95 ? 3.662 -4.116 -6.423 1.00 95.12 95 TYR A C 1
ATOM 783 O O . TYR A 1 95 ? 4.717 -4.455 -5.882 1.00 95.12 95 TYR A O 1
ATOM 791 N N . HIS A 1 96 ? 2.738 -3.381 -5.826 1.00 96.94 96 HIS A N 1
ATOM 792 C CA . HIS A 1 96 ? 2.769 -3.035 -4.416 1.00 96.94 96 HIS A CA 1
ATOM 793 C C . HIS A 1 96 ? 1.372 -3.151 -3.816 1.00 96.94 96 HIS A C 1
ATOM 795 O O . HIS A 1 96 ? 0.374 -3.014 -4.522 1.00 96.94 96 HIS A O 1
ATOM 801 N N . VAL A 1 97 ? 1.297 -3.446 -2.524 1.00 97.75 97 VAL A N 1
ATOM 802 C CA . VAL A 1 97 ? 0.030 -3.602 -1.811 1.00 97.75 97 VAL A CA 1
ATOM 803 C C . VAL A 1 97 ? 0.121 -2.916 -0.461 1.00 97.75 97 VAL A C 1
ATOM 805 O O . VAL A 1 97 ? 1.159 -2.978 0.196 1.00 97.75 97 VAL A O 1
ATOM 808 N N . ALA A 1 98 ? -0.978 -2.286 -0.059 1.00 98.00 98 ALA A N 1
ATOM 809 C CA . ALA A 1 98 ? -1.123 -1.605 1.219 1.00 98.00 98 ALA A CA 1
ATOM 810 C C . ALA A 1 98 ? -2.495 -1.890 1.846 1.00 98.00 98 ALA A C 1
ATOM 812 O O . ALA A 1 98 ? -3.398 -2.440 1.202 1.00 98.00 98 ALA A O 1
ATOM 813 N N . LEU A 1 99 ? -2.655 -1.521 3.117 1.00 97.94 99 LEU A N 1
ATOM 814 C CA . LEU A 1 99 ? -3.958 -1.506 3.773 1.00 97.94 99 LEU A CA 1
ATOM 815 C C . LEU A 1 99 ? -4.714 -0.226 3.411 1.00 97.94 99 LEU A C 1
ATOM 817 O O . LEU A 1 99 ? -4.138 0.858 3.422 1.00 97.94 99 LEU A O 1
ATOM 821 N N . LEU A 1 100 ? -6.010 -0.364 3.147 1.00 96.94 100 LEU A N 1
ATOM 822 C CA . LEU A 1 100 ? -6.942 0.735 2.911 1.00 96.94 100 LEU A CA 1
ATOM 823 C C . LEU A 1 100 ? -8.003 0.732 4.012 1.00 96.94 100 LEU A C 1
ATOM 825 O O . LEU A 1 100 ? -8.662 -0.285 4.248 1.00 96.94 100 LEU A O 1
ATOM 829 N N . PHE A 1 101 ? -8.185 1.880 4.648 1.00 94.25 101 PHE A N 1
ATOM 830 C CA . PHE A 1 101 ? -9.259 2.142 5.595 1.00 94.25 101 PHE A CA 1
ATOM 831 C C . PHE A 1 101 ? -10.184 3.219 5.039 1.00 94.25 101 PHE A C 1
ATOM 833 O O . PHE A 1 101 ? -9.716 4.213 4.490 1.00 94.25 101 PHE A O 1
ATOM 840 N N . GLU A 1 102 ? -11.486 3.009 5.195 1.00 90.81 102 GLU A N 1
ATOM 841 C CA . GLU A 1 102 ? -12.534 3.933 4.761 1.00 90.81 102 GLU A CA 1
ATOM 842 C C . GLU A 1 102 ? -13.280 4.433 5.999 1.00 90.81 102 GLU A C 1
ATOM 844 O O . GLU A 1 102 ? -13.828 3.633 6.762 1.00 90.81 102 GLU A O 1
ATOM 849 N N . GLU A 1 103 ? -13.293 5.749 6.197 1.00 83.50 103 GLU A N 1
ATOM 850 C CA . GLU A 1 103 ? -14.010 6.431 7.272 1.00 83.50 103 GLU A CA 1
ATOM 851 C C . GLU A 1 103 ? -14.913 7.515 6.665 1.00 83.50 103 GLU A C 1
ATOM 853 O O . GLU A 1 103 ? -14.489 8.627 6.340 1.00 83.50 103 GLU A O 1
ATOM 858 N N . GLY A 1 104 ? -16.184 7.164 6.446 1.00 82.50 104 GLY A N 1
ATOM 859 C CA . GLY A 1 104 ? -17.121 8.016 5.711 1.00 82.50 104 GLY A CA 1
ATOM 860 C C . GLY A 1 104 ? -16.634 8.264 4.280 1.00 82.50 104 GLY A C 1
ATOM 861 O O . GLY A 1 104 ? -16.464 7.318 3.516 1.00 82.50 104 GLY A O 1
ATOM 862 N N . ASN A 1 105 ? -16.387 9.531 3.938 1.00 81.75 105 ASN A N 1
ATOM 863 C CA . ASN A 1 105 ? -15.857 9.937 2.629 1.00 81.75 105 ASN A CA 1
ATOM 864 C C . ASN A 1 105 ? -14.319 9.986 2.579 1.00 81.75 105 ASN A C 1
ATOM 866 O O . ASN A 1 105 ? -13.753 10.322 1.540 1.00 81.75 105 ASN A O 1
ATOM 870 N N . HIS A 1 106 ? -13.637 9.681 3.685 1.00 83.75 106 HIS A N 1
ATOM 871 C CA . HIS A 1 106 ? -12.183 9.735 3.771 1.00 83.75 106 HIS A CA 1
ATOM 872 C C . HIS A 1 106 ? -11.581 8.339 3.634 1.00 83.75 106 HIS A C 1
ATOM 874 O O . HIS A 1 106 ? -12.106 7.352 4.151 1.00 83.75 106 HIS A O 1
ATOM 880 N N . CYS A 1 107 ? -10.458 8.265 2.926 1.00 90.44 107 CYS A N 1
ATOM 881 C CA . CYS A 1 107 ? -9.697 7.040 2.740 1.00 90.44 107 CYS A CA 1
ATOM 882 C C . CYS A 1 107 ? -8.271 7.239 3.245 1.00 90.44 107 CYS A C 1
ATOM 884 O O . CYS A 1 107 ? -7.588 8.178 2.831 1.00 90.44 107 CYS A O 1
ATOM 886 N N . HIS A 1 108 ? -7.809 6.314 4.079 1.00 92.56 108 HIS A N 1
ATOM 887 C CA . HIS A 1 108 ? -6.455 6.305 4.615 1.00 92.56 108 HIS A CA 1
ATOM 888 C C . HIS A 1 108 ? -5.715 5.054 4.156 1.00 92.56 108 HIS A C 1
ATOM 890 O O . HIS A 1 108 ? -6.204 3.931 4.309 1.00 92.56 108 HIS A O 1
ATOM 896 N N . ILE A 1 109 ? -4.514 5.250 3.619 1.00 96.62 109 ILE A N 1
ATOM 897 C CA . ILE A 1 109 ? -3.601 4.174 3.263 1.00 96.62 109 ILE A CA 1
ATOM 898 C C . ILE A 1 109 ? -2.576 3.990 4.371 1.00 96.62 109 ILE A C 1
ATOM 900 O O . ILE A 1 109 ? -1.846 4.910 4.740 1.00 96.62 109 ILE A O 1
ATOM 904 N N . PHE A 1 110 ? -2.522 2.769 4.891 1.00 96.81 110 PHE A N 1
ATOM 905 C CA . 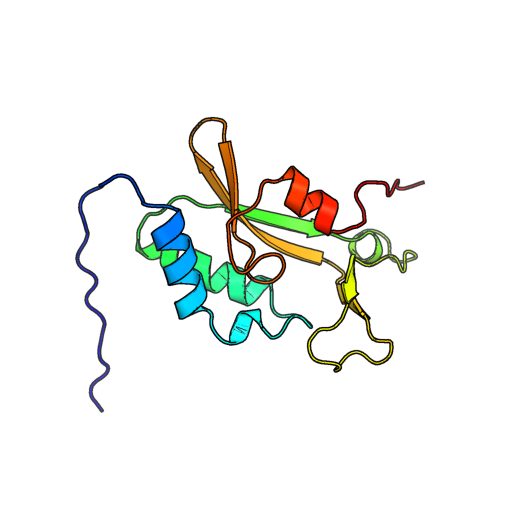PHE A 1 110 ? -1.527 2.336 5.859 1.00 96.81 110 PHE A CA 1
ATOM 906 C C . PHE A 1 110 ? -0.469 1.539 5.098 1.00 96.81 110 PHE A C 1
ATOM 908 O O . PHE A 1 110 ? -0.697 0.390 4.705 1.00 96.81 110 PHE A O 1
ATOM 915 N N . ASP A 1 111 ? 0.686 2.162 4.880 1.00 96.88 111 ASP A N 1
ATOM 916 C CA . ASP A 1 111 ? 1.784 1.575 4.120 1.00 96.88 111 ASP A CA 1
ATOM 917 C C . ASP A 1 111 ? 3.133 1.856 4.778 1.00 96.88 111 ASP A C 1
ATOM 919 O O . ASP A 1 111 ? 3.814 2.832 4.468 1.00 96.88 111 ASP A O 1
ATOM 923 N N . LEU A 1 112 ? 3.543 0.944 5.658 1.00 95.50 112 LEU A N 1
ATOM 924 C CA . LEU A 1 112 ? 4.801 1.038 6.398 1.00 95.50 112 LEU A CA 1
ATOM 925 C C . LEU A 1 112 ? 6.048 0.988 5.495 1.00 95.50 112 LEU A C 1
ATOM 927 O O . LEU A 1 112 ? 7.129 1.391 5.919 1.00 95.50 112 LEU A O 1
ATOM 931 N N . MET A 1 113 ? 5.931 0.494 4.257 1.00 94.62 113 MET A N 1
ATOM 932 C CA . MET A 1 113 ? 7.055 0.449 3.318 1.00 94.62 113 MET A CA 1
ATOM 933 C C . MET A 1 113 ? 7.237 1.779 2.577 1.00 94.62 113 MET A C 1
ATOM 935 O O . MET A 1 113 ? 8.362 2.103 2.183 1.00 94.62 113 MET A O 1
ATOM 939 N N . ILE A 1 114 ? 6.172 2.569 2.422 1.00 94.44 114 ILE A N 1
ATOM 940 C CA . ILE A 1 114 ? 6.212 3.907 1.816 1.00 94.44 114 ILE A CA 1
ATOM 941 C C . ILE A 1 114 ? 6.371 5.000 2.876 1.00 94.44 114 ILE A C 1
ATOM 943 O O . ILE A 1 114 ? 7.287 5.813 2.766 1.00 94.44 114 ILE A O 1
ATOM 947 N N . ASN A 1 115 ? 5.528 5.002 3.909 1.00 94.88 115 ASN A N 1
ATOM 948 C CA . ASN A 1 115 ? 5.562 5.960 5.007 1.00 94.88 115 ASN A CA 1
ATOM 949 C C . ASN A 1 115 ? 5.323 5.231 6.334 1.00 94.88 115 ASN A C 1
ATOM 951 O O . ASN A 1 115 ? 4.212 4.824 6.654 1.00 94.88 115 ASN A O 1
ATOM 955 N N . GLU A 1 116 ? 6.384 5.073 7.121 1.00 94.31 116 GLU A N 1
ATOM 956 C CA . GLU A 1 116 ? 6.330 4.408 8.428 1.00 94.31 116 GLU A CA 1
ATOM 957 C C . GLU A 1 116 ? 5.951 5.342 9.583 1.00 94.31 116 GLU A C 1
ATOM 959 O O . GLU A 1 116 ? 5.917 4.911 10.735 1.00 94.31 116 GLU A O 1
ATOM 964 N N . ASN A 1 117 ? 5.733 6.627 9.307 1.00 93.38 117 ASN A N 1
ATOM 965 C CA . ASN A 1 117 ? 5.477 7.629 10.337 1.00 93.38 117 ASN A CA 1
ATOM 966 C C . ASN A 1 117 ? 3.992 7.937 10.452 1.00 93.38 117 ASN A C 1
ATOM 968 O O . ASN A 1 117 ? 3.499 8.059 11.568 1.00 93.38 117 ASN A O 1
ATOM 972 N N . ASN A 1 118 ? 3.295 8.024 9.317 1.00 93.50 118 ASN A N 1
ATOM 973 C CA . ASN A 1 118 ? 1.884 8.379 9.272 1.00 93.50 118 ASN A CA 1
ATOM 974 C C . ASN A 1 118 ? 1.144 7.638 8.148 1.00 93.50 118 ASN A C 1
ATOM 976 O O . ASN A 1 118 ? 1.744 7.363 7.102 1.00 93.50 118 ASN A O 1
ATOM 980 N N . PRO A 1 119 ? -0.169 7.396 8.314 1.00 94.12 119 PRO A N 1
ATOM 981 C CA . PRO A 1 119 ? -1.057 7.094 7.199 1.00 94.12 119 PRO A CA 1
ATOM 982 C C . PRO A 1 119 ? -0.990 8.185 6.126 1.00 94.12 119 PRO A C 1
ATOM 984 O O . PRO A 1 119 ? -0.765 9.356 6.434 1.00 94.12 119 PRO A O 1
ATOM 987 N N . ILE A 1 120 ? -1.227 7.814 4.871 1.00 94.81 120 ILE A N 1
ATOM 988 C CA . ILE A 1 120 ? -1.219 8.748 3.737 1.00 94.81 120 ILE A CA 1
ATOM 989 C C . ILE A 1 120 ? -2.521 8.677 2.943 1.00 94.81 120 ILE A C 1
ATOM 991 O O . ILE A 1 120 ? -3.297 7.729 3.080 1.00 94.81 120 ILE A O 1
ATOM 995 N N . THR A 1 121 ? -2.776 9.687 2.112 1.00 93.88 121 THR A N 1
ATOM 996 C CA . THR A 1 121 ? -3.937 9.678 1.216 1.00 93.88 121 THR A CA 1
ATOM 997 C C . THR A 1 121 ? -3.733 8.692 0.063 1.00 93.88 121 THR A C 1
ATOM 999 O O . THR A 1 121 ? -2.606 8.311 -0.262 1.00 93.88 121 THR A O 1
ATOM 1002 N N . ILE A 1 122 ? -4.825 8.296 -0.602 1.00 93.25 122 ILE A N 1
ATOM 1003 C CA . ILE A 1 122 ? -4.742 7.496 -1.836 1.00 93.25 122 ILE A CA 1
ATOM 1004 C C . ILE A 1 122 ? -3.911 8.231 -2.899 1.00 93.25 122 ILE A C 1
ATOM 1006 O O . ILE A 1 122 ? -3.087 7.601 -3.558 1.00 93.25 122 ILE A O 1
ATOM 1010 N N . ASN A 1 123 ? -4.083 9.549 -3.038 1.00 92.00 123 ASN A N 1
ATOM 1011 C CA . ASN A 1 123 ? -3.360 10.345 -4.030 1.00 92.00 123 ASN A CA 1
ATOM 1012 C C . ASN A 1 123 ? -1.855 10.340 -3.760 1.00 92.00 123 ASN A C 1
ATOM 1014 O O . ASN A 1 123 ? -1.082 10.033 -4.665 1.00 92.00 123 ASN A O 1
ATOM 1018 N N . ASP A 1 124 ? -1.437 10.593 -2.519 1.00 93.75 124 ASP A N 1
ATOM 1019 C CA . ASP A 1 124 ? -0.018 10.553 -2.148 1.00 93.75 124 ASP A CA 1
ATOM 1020 C C . ASP A 1 124 ? 0.563 9.152 -2.343 1.00 93.75 124 ASP A C 1
ATOM 1022 O O . ASP A 1 124 ? 1.681 9.001 -2.838 1.00 93.75 124 ASP A O 1
ATOM 1026 N N . TRP A 1 125 ? -0.208 8.110 -2.013 1.00 95.44 125 TRP A N 1
ATOM 1027 C CA . TRP A 1 125 ? 0.206 6.726 -2.222 1.00 95.44 125 TRP A CA 1
ATOM 1028 C C . TRP A 1 125 ? 0.403 6.410 -3.709 1.00 95.44 125 TRP A C 1
ATOM 1030 O O . TRP A 1 125 ? 1.463 5.908 -4.084 1.00 95.44 125 TRP A O 1
ATOM 1040 N N . VAL A 1 126 ? -0.553 6.764 -4.573 1.00 93.25 126 VAL A N 1
ATOM 1041 C CA . VAL A 1 126 ? -0.459 6.571 -6.031 1.00 93.25 126 VAL A CA 1
ATOM 1042 C C . VAL A 1 126 ? 0.695 7.378 -6.626 1.00 93.25 126 VAL A C 1
ATOM 1044 O O . VAL A 1 126 ? 1.492 6.828 -7.387 1.00 93.25 126 VAL A O 1
ATOM 1047 N N . MET A 1 127 ? 0.844 8.649 -6.246 1.00 92.31 127 MET A N 1
ATOM 1048 C CA . MET A 1 127 ? 1.962 9.489 -6.684 1.00 92.31 127 MET A CA 1
ATOM 1049 C C . MET A 1 127 ? 3.301 8.899 -6.249 1.00 92.31 127 MET A C 1
ATOM 1051 O O . MET A 1 127 ? 4.258 8.886 -7.024 1.00 92.31 127 MET A O 1
ATOM 1055 N N . SER A 1 128 ? 3.359 8.312 -5.050 1.00 93.00 128 SER A N 1
ATOM 1056 C CA . SER A 1 128 ? 4.556 7.624 -4.586 1.00 93.00 128 SER A CA 1
ATOM 1057 C C . SER A 1 128 ? 4.927 6.438 -5.483 1.00 93.00 128 SER A C 1
ATOM 1059 O O . SER A 1 128 ? 6.110 6.136 -5.589 1.00 93.00 128 SER A O 1
ATOM 1061 N N . MET A 1 129 ? 3.994 5.782 -6.179 1.00 93.88 129 MET A N 1
ATOM 1062 C CA . MET A 1 129 ? 4.342 4.679 -7.087 1.00 93.88 129 MET A CA 1
ATOM 1063 C C . MET A 1 129 ? 5.156 5.141 -8.302 1.00 93.88 129 MET A C 1
ATOM 1065 O O . MET A 1 129 ? 5.800 4.312 -8.942 1.00 93.88 129 MET A O 1
ATOM 1069 N N . GLY A 1 130 ? 5.165 6.445 -8.612 1.00 88.50 130 GLY A N 1
ATOM 1070 C CA . GLY A 1 130 ? 5.961 7.018 -9.703 1.00 88.50 130 GLY A CA 1
ATOM 1071 C C . GLY A 1 130 ? 5.497 6.592 -11.098 1.00 88.50 130 GLY A C 1
ATOM 1072 O O . GLY A 1 130 ? 6.256 6.690 -12.056 1.00 88.50 130 GLY A O 1
ATOM 1073 N N . LEU A 1 131 ? 4.265 6.088 -11.205 1.00 82.81 131 LEU A N 1
ATOM 1074 C CA . LEU A 1 131 ? 3.653 5.596 -12.443 1.00 82.81 131 LEU A CA 1
ATOM 1075 C C . LEU A 1 131 ? 2.319 6.294 -12.751 1.00 82.81 131 LEU A C 1
ATOM 1077 O O . LEU A 1 131 ? 1.595 5.864 -13.641 1.00 82.81 131 LEU A O 1
ATOM 1081 N N . SER A 1 132 ? 1.996 7.380 -12.044 1.00 69.94 132 SER A N 1
ATOM 1082 C CA . SER A 1 132 ? 0.746 8.138 -12.208 1.00 69.94 132 SER A CA 1
ATOM 1083 C C . SER A 1 132 ? 0.559 8.734 -13.609 1.00 69.94 132 SER A C 1
ATOM 1085 O O . SER A 1 132 ? -0.569 8.986 -14.017 1.00 69.94 132 SER A O 1
ATOM 1087 N N . HIS A 1 133 ? 1.646 8.927 -14.361 1.00 63.53 133 HIS A N 1
ATOM 1088 C CA . HIS A 1 133 ? 1.623 9.442 -15.734 1.00 63.53 133 HIS A CA 1
ATOM 1089 C C . HIS A 1 133 ? 1.759 8.352 -16.809 1.00 63.53 133 HIS A C 1
ATOM 1091 O O . HIS A 1 133 ? 1.809 8.676 -17.994 1.00 63.53 133 HIS A O 1
ATOM 1097 N N . TYR A 1 134 ? 1.851 7.073 -16.427 1.00 61.78 134 TYR A N 1
ATOM 1098 C CA . TYR A 1 134 ? 2.005 5.993 -17.395 1.00 61.78 134 TYR A CA 1
ATOM 1099 C C . TYR A 1 134 ? 0.691 5.743 -18.145 1.00 61.78 134 TYR A C 1
ATOM 1101 O O . TYR A 1 134 ? -0.348 5.507 -17.528 1.00 61.78 134 TYR A O 1
ATOM 1109 N N . LYS A 1 135 ? 0.755 5.763 -19.477 1.00 57.81 135 LYS A N 1
ATOM 1110 C CA . LYS A 1 135 ? -0.331 5.348 -20.366 1.00 57.81 135 LYS A CA 1
ATOM 1111 C C . LYS A 1 135 ? 0.064 4.031 -21.029 1.00 57.81 135 LYS A C 1
ATOM 1113 O O . LYS A 1 135 ? 1.234 3.825 -21.343 1.00 57.81 135 LYS A O 1
ATOM 1118 N N . ILE A 1 136 ? -0.905 3.134 -21.169 1.00 56.16 136 ILE A N 1
ATOM 1119 C CA . ILE A 1 136 ? -0.766 1.962 -22.032 1.00 56.16 136 ILE A CA 1
ATOM 1120 C C . ILE A 1 136 ? -1.059 2.479 -23.440 1.00 56.16 136 ILE A C 1
ATOM 1122 O O . ILE A 1 136 ? -2.163 2.979 -23.662 1.00 56.16 136 ILE A O 1
ATOM 1126 N N . ASP A 1 137 ? -0.056 2.437 -24.313 1.00 53.00 137 ASP A N 1
ATOM 1127 C CA . AS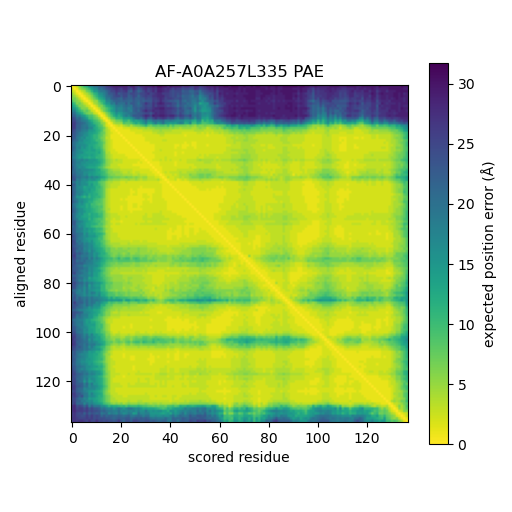P A 1 137 ? -0.214 2.719 -25.745 1.00 53.00 137 ASP A CA 1
ATOM 1128 C C . ASP A 1 137 ? -0.900 1.545 -26.459 1.00 53.00 137 ASP A C 1
ATOM 1130 O O . ASP A 1 137 ? -0.597 0.377 -26.104 1.00 53.00 137 ASP A O 1
#

Mean predicted aligned error: 7.35 Å

Radius of gyration: 17.0 Å; Cα contacts (8 Å, |Δi|>4): 169; chains: 1; bounding box: 40×36×54 Å

Secondary structure (DSSP, 8-state):
-----------------HHHHHHHHHHHHTTGGG-TTS-HHHHHHHHHHHHHHTT---EEEEEE-GGGT-TT----EEEE-TTS-STTSEEEESEEEEEEEEETTEEEEE-TTT-SSS-B-HHHHHHHTT-TT----

Sequence (137 aa):
MSAIVFKYKKKKHTSIDFLSLFQELKELCFPAYKYKQGNCHNVVHYCSMILSRRNIKHKKIWFYAPKRLDAKSKICISKPDPNGLALKGNLRWGYHVALLFEEGNHCHIFDLMINENNPITINDWVMSMGLSHYKID

pLDDT: mean 85.81, std 16.6, range [35.03, 98.19]

Solvent-accessible surface area (backbone atoms only — not comparable to full-atom values): 8507 Å² total; per-residue (Å²): 135,84,80,85,74,84,81,78,75,87,73,77,92,62,86,77,56,62,66,61,52,52,53,50,51,50,60,74,41,59,69,62,48,75,50,70,88,52,65,45,63,56,56,41,48,53,51,49,52,59,33,52,77,68,71,49,84,70,49,78,47,77,49,75,22,54,37,70,79,35,92,86,43,83,49,48,31,70,41,81,37,93,79,68,78,39,97,78,48,41,36,74,35,46,54,50,49,31,34,34,36,76,60,89,94,44,57,42,30,50,35,59,72,84,40,75,87,54,71,39,44,61,65,58,54,49,54,68,44,73,52,78,83,69,73,88,129